Protein AF-A0A7K0Z452-F1 (afdb_monomer_lite)

Foldseek 3Di:
DPVVVVVVVVVVVVVVVCVVVVCCVVVPDDPPDPPDDDDDDDDDDDDPDPDAPDLPLVRHDDPVNVVVCCVPPDDDQWDFDPDDDPSRNDIDGTPD

Sequence (96 aa):
MSGLKTSRRILASTAAIALAVGVTVASGTSANAAEKPVTGGTLYFVTNAEQFDHIDPARVYTGRDIAFLNSYLYRNLVSYKPVAGSAGSSLVADLA

Structure (mmCIF, N/CA/C/O backbone):
data_AF-A0A7K0Z452-F1
#
_entry.id   AF-A0A7K0Z452-F1
#
loop_
_atom_site.group_PDB
_atom_site.id
_atom_site.type_symbol
_atom_site.label_atom_id
_atom_site.label_alt_id
_atom_site.label_comp_id
_atom_site.label_asym_id
_atom_site.label_entity_id
_atom_site.label_seq_id
_atom_site.pdbx_PDB_ins_code
_atom_site.Cartn_x
_atom_site.Cartn_y
_atom_site.Cartn_z
_atom_site.occupancy
_atom_site.B_iso_or_equiv
_atom_site.auth_seq_id
_atom_site.auth_comp_id
_atom_site.auth_asym_id
_atom_site.auth_atom_id
_atom_site.pdbx_PDB_model_num
ATOM 1 N N . MET A 1 1 ? -58.669 3.246 3.850 1.00 54.41 1 MET A N 1
ATOM 2 C CA . MET A 1 1 ? -57.323 2.643 3.645 1.00 54.41 1 MET A CA 1
ATOM 3 C C . MET A 1 1 ? -56.417 3.409 2.655 1.00 54.41 1 MET A C 1
ATOM 5 O O . MET A 1 1 ? -55.284 2.981 2.462 1.00 54.41 1 MET A O 1
ATOM 9 N N . SER A 1 2 ? -56.836 4.535 2.047 1.00 59.97 2 SER A N 1
ATOM 10 C CA . SER A 1 2 ? -55.997 5.296 1.092 1.00 59.97 2 SER A CA 1
ATOM 11 C C . SER A 1 2 ? -55.023 6.285 1.758 1.00 59.97 2 SER A C 1
ATOM 13 O O . SER A 1 2 ? -53.880 6.379 1.323 1.00 59.97 2 SER A O 1
ATOM 15 N N . GLY A 1 3 ? -55.415 6.945 2.857 1.00 57.75 3 GLY A N 1
ATOM 16 C CA . GLY A 1 3 ? -54.595 7.977 3.520 1.00 57.75 3 GLY A CA 1
ATOM 17 C C . GLY A 1 3 ? -53.242 7.487 4.055 1.00 57.75 3 GLY A C 1
ATOM 18 O O . GLY A 1 3 ? -52.232 8.167 3.904 1.00 57.75 3 GLY A O 1
ATOM 19 N N . LEU A 1 4 ? -53.179 6.256 4.576 1.00 58.47 4 LEU A N 1
ATOM 20 C CA . LEU A 1 4 ? -51.940 5.670 5.105 1.00 58.47 4 LEU A CA 1
ATOM 21 C C . LEU A 1 4 ? -50.890 5.404 4.006 1.00 58.47 4 LEU A C 1
ATOM 23 O O . LEU A 1 4 ? -49.689 5.461 4.270 1.00 58.47 4 LEU A O 1
ATOM 27 N N . LYS A 1 5 ? -51.324 5.139 2.763 1.00 58.53 5 LYS A N 1
ATOM 28 C CA . LYS A 1 5 ? -50.418 4.961 1.615 1.00 58.53 5 LYS A CA 1
ATOM 29 C C . LYS A 1 5 ? -49.836 6.301 1.154 1.00 58.53 5 LYS A C 1
ATOM 31 O O . LYS A 1 5 ? -48.666 6.349 0.784 1.00 58.53 5 LYS A O 1
ATOM 36 N N . THR A 1 6 ? -50.614 7.381 1.226 1.00 69.81 6 THR A N 1
ATOM 37 C CA . THR A 1 6 ? -50.167 8.737 0.874 1.00 69.81 6 THR A CA 1
ATOM 38 C C . THR A 1 6 ? -49.158 9.282 1.889 1.00 69.81 6 THR A C 1
ATOM 40 O O . THR A 1 6 ? -48.106 9.768 1.482 1.00 69.81 6 THR A O 1
ATOM 43 N N . SER A 1 7 ? -49.384 9.103 3.198 1.00 69.50 7 SER A N 1
ATOM 44 C CA . SER A 1 7 ? -48.430 9.540 4.236 1.00 69.50 7 SER A CA 1
ATOM 45 C C . SER A 1 7 ? -47.085 8.805 4.177 1.00 69.50 7 SER A C 1
ATOM 47 O O . SER A 1 7 ? -46.041 9.429 4.344 1.00 69.50 7 SER A O 1
ATOM 49 N N . ARG A 1 8 ? -47.080 7.496 3.879 1.00 74.69 8 ARG A N 1
ATOM 50 C CA . ARG A 1 8 ? -45.834 6.723 3.698 1.00 74.69 8 ARG A CA 1
ATOM 51 C C . ARG A 1 8 ? -45.036 7.176 2.474 1.00 74.69 8 ARG A C 1
ATOM 53 O O . ARG A 1 8 ? -43.812 7.206 2.528 1.00 74.69 8 ARG A O 1
ATOM 60 N N . ARG A 1 9 ? -45.722 7.551 1.386 1.00 74.81 9 ARG A N 1
ATOM 61 C CA . ARG A 1 9 ? -45.086 8.095 0.174 1.00 74.81 9 ARG A CA 1
ATOM 62 C C . ARG A 1 9 ? -44.468 9.466 0.423 1.00 74.81 9 ARG A C 1
ATOM 64 O O . ARG A 1 9 ? -43.341 9.688 -0.003 1.00 74.81 9 ARG A O 1
ATOM 71 N N . ILE A 1 10 ? -45.168 10.335 1.155 1.00 79.81 10 ILE A N 1
ATOM 72 C CA . ILE A 1 10 ? -44.641 11.646 1.548 1.00 79.81 10 ILE A CA 1
ATOM 73 C C . ILE A 1 10 ? -43.380 11.455 2.391 1.00 79.81 10 ILE A C 1
ATOM 75 O O . ILE A 1 10 ? -42.328 11.929 1.982 1.00 79.81 10 ILE A O 1
ATOM 79 N N . LEU A 1 11 ? -43.437 10.664 3.468 1.00 77.94 11 LEU A N 1
ATOM 80 C CA . LEU A 1 11 ? -42.283 10.431 4.345 1.00 77.94 11 LEU A CA 1
ATOM 81 C C . LEU A 1 11 ? -41.065 9.853 3.600 1.00 77.94 11 LEU A C 1
ATOM 83 O O . LEU A 1 11 ? -39.942 10.298 3.824 1.00 77.94 11 LEU A O 1
ATOM 87 N N . ALA A 1 12 ? -41.282 8.903 2.684 1.00 75.00 12 ALA A N 1
ATOM 88 C CA . ALA A 1 12 ? -40.213 8.338 1.862 1.00 75.00 12 ALA A CA 1
ATOM 89 C C . ALA A 1 12 ? -39.594 9.377 0.910 1.00 75.00 12 ALA A C 1
ATOM 91 O O . ALA A 1 12 ? -38.374 9.421 0.767 1.00 75.00 12 ALA A O 1
ATOM 92 N N . SER A 1 13 ? -40.411 10.241 0.294 1.00 74.00 13 SER A N 1
ATOM 93 C CA . SER A 1 13 ? -39.908 11.308 -0.579 1.00 74.00 13 SER A CA 1
ATOM 94 C C . SER A 1 13 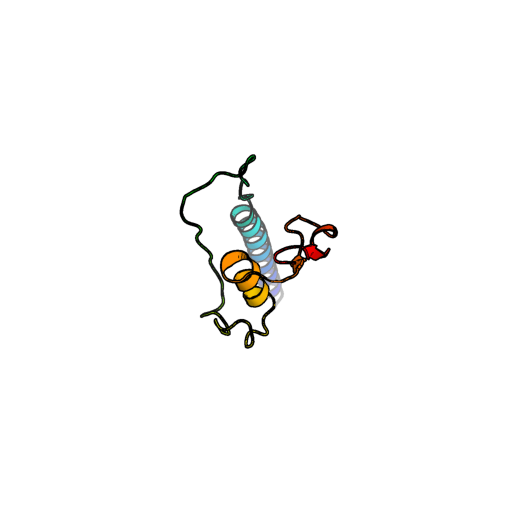? -39.117 12.371 0.184 1.00 74.00 13 SER A C 1
ATOM 96 O O . SER A 1 13 ? -38.043 12.758 -0.270 1.00 74.00 13 SER A O 1
ATOM 98 N N . THR A 1 14 ? -39.570 12.795 1.369 1.00 77.88 14 THR A N 1
ATOM 99 C CA . THR A 1 14 ? -38.825 13.772 2.175 1.00 77.88 14 THR A CA 1
ATOM 100 C C . THR A 1 14 ? -37.516 13.190 2.692 1.00 77.88 14 THR A C 1
ATOM 102 O O . THR A 1 14 ? -36.505 13.882 2.664 1.00 77.88 14 THR A O 1
ATOM 105 N N . ALA A 1 15 ? -37.503 11.919 3.107 1.00 75.62 15 ALA A N 1
ATOM 106 C CA . ALA A 1 15 ? -36.279 11.241 3.527 1.00 75.62 15 ALA A CA 1
ATOM 107 C C . ALA A 1 15 ? -35.271 11.100 2.373 1.00 75.62 15 ALA A C 1
ATOM 109 O O . ALA A 1 15 ? -34.085 11.356 2.565 1.00 75.62 15 ALA A O 1
ATOM 110 N N . ALA A 1 16 ? -35.735 10.760 1.166 1.00 74.44 16 ALA A N 1
ATOM 111 C CA . ALA A 1 16 ? -34.878 10.668 -0.015 1.00 74.44 16 ALA A CA 1
ATOM 112 C C . ALA A 1 16 ? -34.282 12.030 -0.409 1.00 74.44 16 ALA A C 1
ATOM 114 O O . ALA A 1 16 ? -33.095 12.113 -0.718 1.00 74.44 16 ALA A O 1
ATOM 115 N N . ILE A 1 17 ? -35.076 13.104 -0.346 1.00 77.50 17 ILE A N 1
ATOM 116 C CA . ILE A 1 17 ? -34.603 14.469 -0.622 1.00 77.50 17 ILE A CA 1
ATOM 117 C C . ILE A 1 17 ? -33.618 14.927 0.461 1.00 77.50 17 ILE A C 1
ATOM 119 O O . ILE A 1 17 ? -32.558 15.450 0.133 1.00 77.50 17 ILE A O 1
ATOM 123 N N . ALA A 1 18 ? -33.924 14.694 1.740 1.00 76.56 18 ALA A N 1
ATOM 124 C CA . ALA A 1 18 ? -33.036 15.051 2.845 1.00 76.56 18 ALA A CA 1
ATOM 125 C C . ALA A 1 18 ? -31.697 14.303 2.771 1.00 76.56 18 ALA A C 1
ATOM 127 O O . ALA A 1 18 ? -30.654 14.901 3.020 1.00 76.56 18 ALA A O 1
ATOM 128 N N . LEU A 1 19 ? -31.707 13.027 2.374 1.00 76.06 19 LEU A N 1
ATOM 129 C CA . LEU A 1 19 ? -30.486 12.258 2.149 1.00 76.06 19 LEU A CA 1
ATOM 130 C C . LEU A 1 19 ? -29.703 12.788 0.943 1.00 76.06 19 LEU A C 1
ATOM 132 O O . LEU A 1 19 ? -28.496 12.970 1.044 1.00 76.06 19 LEU A O 1
ATOM 136 N N . ALA A 1 20 ? -30.373 13.079 -0.175 1.00 69.44 20 ALA A N 1
ATOM 137 C CA . ALA A 1 20 ? -29.718 13.618 -1.366 1.00 69.44 20 ALA A CA 1
ATOM 138 C C . ALA A 1 20 ? -29.061 14.982 -1.095 1.00 69.44 20 ALA A C 1
ATOM 140 O O . ALA A 1 20 ? -27.927 15.205 -1.508 1.00 69.44 20 ALA A O 1
ATOM 141 N N . VAL A 1 21 ? -29.736 15.865 -0.351 1.00 70.38 21 VAL A N 1
ATOM 142 C CA . VAL A 1 21 ? -29.174 17.154 0.076 1.00 70.38 21 VAL A CA 1
ATOM 143 C C . VAL A 1 21 ? -28.062 16.947 1.104 1.00 70.38 21 VAL A C 1
ATOM 145 O O . VAL A 1 21 ? -26.992 17.522 0.964 1.00 70.38 21 VAL A O 1
ATOM 148 N N . GLY A 1 22 ? -28.255 16.092 2.111 1.00 63.50 22 GLY A N 1
ATOM 149 C CA . GLY A 1 22 ? -27.228 15.816 3.121 1.00 63.50 22 GLY A CA 1
ATOM 150 C C . GLY A 1 22 ? -25.935 15.249 2.525 1.00 63.50 22 GLY A C 1
ATOM 151 O O . GLY A 1 22 ? -24.842 15.646 2.927 1.00 63.50 22 GLY A O 1
ATOM 152 N N . VAL A 1 23 ? -26.049 14.379 1.517 1.00 61.31 23 VAL A N 1
ATOM 153 C CA . VAL A 1 23 ? -24.896 13.822 0.799 1.00 61.31 23 VAL A CA 1
ATOM 154 C C . VAL A 1 23 ? -24.151 14.907 0.024 1.00 61.31 23 VAL A C 1
ATOM 156 O O . VAL A 1 23 ? -22.924 14.914 0.073 1.00 61.31 23 VAL A O 1
ATOM 159 N N . THR A 1 24 ? -24.825 15.853 -0.639 1.00 59.66 24 THR A N 1
ATOM 160 C CA . THR A 1 24 ? -24.129 16.922 -1.384 1.00 59.66 24 THR A CA 1
ATOM 161 C C . THR A 1 24 ? -23.408 17.914 -0.471 1.00 59.66 24 THR A C 1
ATOM 163 O O . THR A 1 24 ? -22.344 18.399 -0.850 1.00 59.66 24 THR A O 1
ATOM 166 N N . VAL A 1 25 ? -23.907 18.172 0.747 1.00 58.06 25 VAL A N 1
ATOM 167 C CA . VAL A 1 25 ? -23.198 19.047 1.708 1.00 58.06 25 VAL A CA 1
ATOM 168 C C . VAL A 1 25 ? -21.998 18.337 2.349 1.00 58.06 25 VAL A C 1
ATOM 170 O O . VAL A 1 25 ? -20.964 18.962 2.567 1.00 58.06 25 VAL A O 1
ATOM 173 N N . ALA A 1 26 ? -22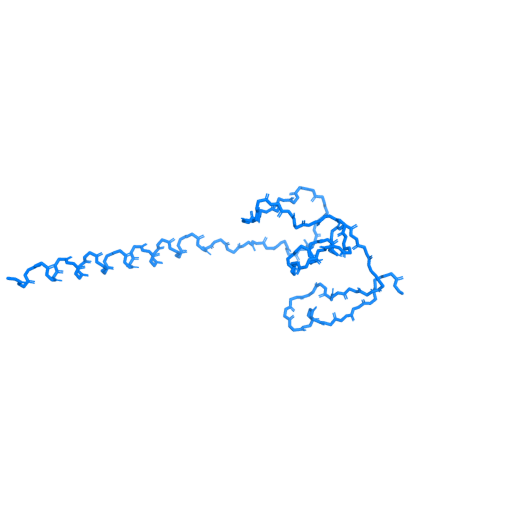.096 17.030 2.612 1.00 55.56 26 ALA A N 1
ATOM 174 C CA . ALA A 1 26 ? -21.007 16.254 3.217 1.00 55.56 26 ALA A CA 1
ATOM 175 C C . ALA A 1 26 ? -19.906 15.833 2.221 1.00 55.56 26 ALA A C 1
ATOM 177 O O . ALA A 1 26 ? -18.783 15.558 2.633 1.00 55.56 26 ALA A O 1
ATOM 178 N N . SER A 1 27 ? -20.204 15.785 0.919 1.00 52.28 27 SER A N 1
ATOM 179 C CA . SER A 1 27 ? -19.251 15.385 -0.136 1.00 52.28 27 SER A CA 1
ATOM 180 C C . SER A 1 27 ? -18.549 16.557 -0.837 1.00 52.28 27 SER A C 1
ATOM 182 O O . SER A 1 27 ? -17.725 16.337 -1.722 1.00 52.28 27 SER A O 1
ATOM 184 N N . GLY A 1 28 ? -18.853 17.800 -0.447 1.00 47.44 28 GLY A N 1
ATOM 185 C CA . GLY A 1 28 ? -18.453 19.008 -1.175 1.00 47.44 28 GLY A CA 1
ATOM 186 C C . GLY A 1 28 ? -17.037 19.533 -0.924 1.00 47.44 28 GLY A C 1
ATOM 187 O O . GLY A 1 28 ? -16.622 20.471 -1.599 1.00 47.44 28 GLY A O 1
ATOM 188 N N . THR A 1 29 ? -16.264 18.972 0.007 1.00 51.56 29 THR A N 1
ATOM 189 C CA . THR A 1 29 ? -14.865 19.387 0.164 1.00 51.56 29 THR A CA 1
ATOM 190 C C . THR A 1 29 ? -13.990 18.536 -0.741 1.00 51.56 29 THR A C 1
ATOM 192 O O . THR A 1 29 ? -13.505 17.476 -0.340 1.00 51.56 29 THR A O 1
ATOM 195 N N . SER A 1 30 ? -13.763 18.999 -1.969 1.00 55.00 30 SER A N 1
ATOM 196 C CA . SER A 1 30 ? -12.593 18.562 -2.725 1.00 55.00 30 SER A CA 1
ATOM 197 C C . SER A 1 30 ? -11.371 18.800 -1.843 1.00 55.00 30 SER A C 1
ATOM 199 O O . SER A 1 30 ? -11.093 19.942 -1.469 1.00 55.00 30 SER A O 1
ATOM 201 N N . ALA A 1 31 ? -10.667 17.733 -1.464 1.00 56.00 31 ALA A N 1
ATOM 202 C CA . ALA A 1 31 ? -9.360 17.874 -0.849 1.00 56.00 31 ALA A CA 1
ATOM 203 C C . ALA A 1 31 ? -8.504 18.686 -1.827 1.00 56.00 31 ALA A C 1
ATOM 205 O O . ALA A 1 31 ? -8.207 18.219 -2.926 1.00 56.00 31 ALA A O 1
ATOM 206 N N . ASN A 1 32 ? -8.181 19.929 -1.466 1.00 56.94 32 ASN A N 1
ATOM 207 C CA . ASN A 1 32 ? -7.270 20.746 -2.250 1.00 56.94 32 ASN A CA 1
ATOM 208 C C . ASN A 1 32 ? -5.900 20.078 -2.147 1.00 56.94 32 ASN A C 1
ATOM 210 O O . ASN A 1 32 ? -5.188 20.253 -1.158 1.00 56.94 32 ASN A O 1
ATOM 214 N N . ALA A 1 33 ? -5.561 19.247 -3.132 1.00 65.19 33 ALA A N 1
ATOM 215 C CA . ALA A 1 33 ? -4.206 18.755 -3.272 1.00 65.19 33 ALA A CA 1
ATOM 216 C C . ALA A 1 33 ? -3.293 19.975 -3.431 1.00 65.19 33 ALA A C 1
ATOM 218 O O . ALA A 1 33 ? -3.612 20.898 -4.182 1.00 65.19 33 ALA A O 1
ATOM 219 N N . ALA A 1 34 ? -2.184 20.004 -2.694 1.00 65.75 34 ALA A N 1
ATOM 220 C CA . ALA A 1 34 ? -1.214 21.077 -2.834 1.00 65.75 34 ALA A CA 1
ATOM 221 C C . ALA A 1 34 ? -0.750 21.150 -4.298 1.00 65.75 34 ALA A C 1
ATOM 223 O O . ALA A 1 34 ? -0.370 20.138 -4.884 1.00 65.75 34 ALA A O 1
ATOM 224 N N . GLU A 1 35 ? -0.769 22.350 -4.880 1.00 74.75 35 GLU A N 1
ATOM 225 C CA . GLU A 1 35 ? -0.387 22.585 -6.280 1.00 74.75 35 GLU A CA 1
ATOM 226 C C . GLU A 1 35 ? 1.087 22.220 -6.544 1.00 74.75 35 GLU A C 1
ATOM 228 O O . GLU A 1 35 ? 1.482 21.911 -7.668 1.00 74.75 35 GLU A O 1
ATOM 233 N N . LYS A 1 36 ? 1.905 22.204 -5.482 1.00 82.81 36 LYS A N 1
ATOM 234 C CA . LYS A 1 36 ? 3.279 21.700 -5.480 1.00 82.81 36 LYS A CA 1
A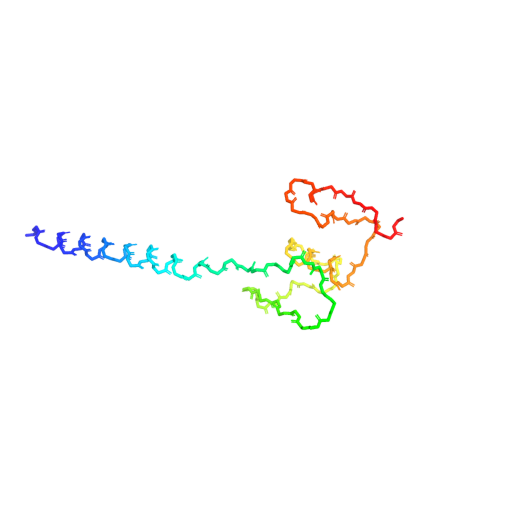TOM 235 C C . LYS A 1 36 ? 3.514 20.780 -4.279 1.00 82.81 36 LYS A C 1
ATOM 237 O O . LYS A 1 36 ? 3.006 21.080 -3.196 1.00 82.81 36 LYS A O 1
ATOM 242 N N . PRO A 1 37 ? 4.314 19.707 -4.429 1.00 81.19 37 PRO A N 1
ATOM 243 C CA . PRO A 1 37 ? 4.720 18.877 -3.303 1.00 81.19 37 PRO A CA 1
ATOM 244 C C . PRO A 1 37 ? 5.425 19.718 -2.234 1.00 81.19 37 PRO A C 1
ATOM 246 O O . PRO A 1 37 ? 6.374 20.443 -2.534 1.00 81.19 37 PRO A O 1
ATOM 249 N N . VAL A 1 38 ? 4.966 19.603 -0.990 1.00 85.88 38 VAL A N 1
ATOM 250 C CA . VAL A 1 38 ? 5.608 20.198 0.187 1.00 85.88 38 VAL A CA 1
ATOM 251 C C . VAL A 1 38 ? 6.111 19.082 1.094 1.00 85.88 38 VAL A C 1
ATOM 253 O O . VAL A 1 38 ? 5.458 18.053 1.249 1.00 85.88 38 VAL A O 1
ATOM 256 N N . THR A 1 39 ? 7.294 19.266 1.673 1.00 90.25 39 THR A N 1
ATOM 257 C CA . THR A 1 39 ? 7.898 18.303 2.600 1.00 90.25 39 THR A CA 1
ATOM 258 C C . THR A 1 39 ? 7.561 18.654 4.046 1.00 90.25 39 THR A C 1
ATOM 260 O O . THR A 1 39 ? 7.606 19.827 4.416 1.00 90.25 39 THR A O 1
ATOM 263 N N . GLY A 1 40 ? 7.330 17.639 4.880 1.00 90.38 40 GLY A N 1
ATOM 264 C CA . GLY A 1 40 ? 7.057 17.792 6.313 1.00 90.38 40 GLY A CA 1
ATOM 265 C C . GLY A 1 40 ? 5.569 17.709 6.673 1.00 90.38 40 GLY A C 1
ATOM 266 O O . GLY A 1 40 ? 4.708 17.592 5.805 1.00 90.38 40 GLY A O 1
ATOM 267 N N . GLY A 1 41 ? 5.278 17.753 7.977 1.00 90.44 41 GLY A N 1
ATOM 268 C CA . GLY A 1 41 ? 3.931 17.573 8.532 1.00 90.44 41 GLY A CA 1
ATOM 269 C C . GLY A 1 41 ? 3.604 16.124 8.912 1.00 90.44 41 GLY A C 1
ATOM 270 O O . GLY A 1 41 ? 4.432 15.225 8.775 1.00 90.44 41 GLY A O 1
ATOM 271 N N . THR A 1 42 ? 2.381 15.915 9.405 1.00 92.38 42 THR A N 1
ATOM 272 C CA . THR A 1 42 ? 1.871 14.601 9.824 1.00 92.38 42 THR A CA 1
ATOM 273 C C . THR A 1 42 ? 0.761 14.155 8.882 1.00 92.38 42 THR A C 1
ATOM 275 O O . THR A 1 42 ? -0.252 14.842 8.747 1.00 92.38 42 THR A O 1
ATOM 278 N N . LEU A 1 43 ? 0.935 12.992 8.250 1.00 88.94 43 LEU A N 1
ATOM 279 C CA . LEU A 1 43 ? -0.114 12.351 7.460 1.00 88.94 43 LEU A CA 1
ATOM 280 C C . LEU A 1 43 ? -1.007 11.506 8.374 1.00 88.94 43 LEU A C 1
ATOM 282 O O . LEU A 1 43 ? -0.535 10.567 9.013 1.00 88.94 43 LEU A O 1
ATOM 286 N N . TYR A 1 44 ? -2.301 11.823 8.409 1.00 91.69 44 TYR A N 1
ATOM 287 C CA . TYR A 1 44 ? -3.306 11.040 9.127 1.00 91.69 44 TYR A CA 1
ATOM 288 C C . TYR A 1 44 ? -4.033 10.116 8.150 1.00 91.69 44 TYR A C 1
ATOM 290 O O . TYR A 1 44 ? -4.836 10.569 7.335 1.00 91.69 44 TYR A O 1
ATOM 298 N N . PHE A 1 45 ? -3.757 8.816 8.241 1.00 86.25 45 PHE A N 1
ATOM 299 C CA . PHE A 1 45 ? -4.466 7.791 7.478 1.00 86.25 45 PHE A CA 1
ATOM 300 C C . PHE A 1 45 ? -5.591 7.201 8.319 1.00 86.25 45 PHE A C 1
ATOM 302 O O . PHE A 1 45 ? -5.352 6.671 9.402 1.00 86.25 45 PHE A O 1
ATOM 309 N N . VAL A 1 46 ? -6.816 7.277 7.804 1.00 90.75 46 VAL A N 1
ATOM 310 C CA . VAL A 1 46 ? -8.006 6.720 8.453 1.00 90.75 46 VAL A CA 1
ATOM 311 C C . VAL A 1 46 ? -8.546 5.591 7.588 1.00 90.75 46 VAL A C 1
ATOM 313 O O . VAL A 1 46 ? -8.728 5.746 6.382 1.00 90.75 46 VAL A O 1
ATOM 316 N N . THR A 1 47 ? -8.795 4.443 8.208 1.00 87.50 47 THR A N 1
ATOM 317 C CA . THR A 1 47 ? -9.340 3.252 7.556 1.00 87.50 47 THR A CA 1
ATOM 318 C C . THR A 1 47 ? -10.502 2.704 8.374 1.00 87.50 47 THR A C 1
ATOM 320 O O . THR A 1 47 ? -10.535 2.858 9.589 1.00 87.50 47 THR A O 1
ATOM 323 N N . ASN A 1 48 ? -11.457 2.059 7.702 1.00 91.06 48 ASN A N 1
ATOM 324 C CA . ASN A 1 48 ? -12.566 1.365 8.362 1.00 91.06 48 ASN A CA 1
ATOM 325 C C . ASN A 1 48 ? -12.186 -0.047 8.841 1.00 91.06 48 ASN A C 1
ATOM 327 O O . ASN A 1 48 ? -13.004 -0.702 9.478 1.00 91.06 48 ASN A O 1
ATOM 331 N N . ALA A 1 49 ? -10.993 -0.554 8.504 1.00 89.56 49 ALA A N 1
ATOM 332 C CA . ALA A 1 49 ? -10.524 -1.793 9.123 1.00 89.56 49 ALA A CA 1
ATOM 333 C C . ALA A 1 49 ? -10.060 -1.531 10.552 1.00 89.56 49 ALA A C 1
ATOM 335 O O . ALA A 1 49 ? -9.453 -0.499 10.823 1.00 89.56 49 ALA A 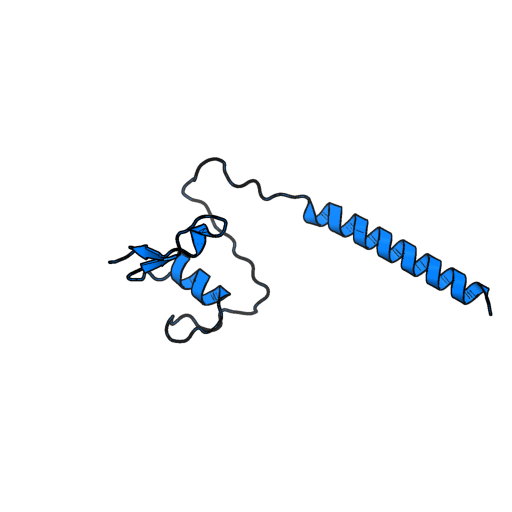O 1
ATOM 336 N N . GLU A 1 50 ? -10.287 -2.506 11.426 1.00 90.06 50 GLU A N 1
ATOM 337 C CA . GLU A 1 50 ? -9.808 -2.461 12.809 1.00 90.06 50 GLU A CA 1
ATOM 338 C C . GLU A 1 50 ? -8.276 -2.403 12.878 1.00 90.06 50 GLU A C 1
ATOM 340 O O . GLU A 1 50 ? -7.717 -1.681 13.698 1.00 90.06 50 GLU A O 1
ATOM 345 N N . GLN A 1 51 ? -7.599 -3.131 11.985 1.00 90.44 51 GLN A N 1
ATOM 346 C CA . GLN A 1 51 ? -6.143 -3.167 11.869 1.00 90.44 51 GLN A CA 1
ATOM 347 C C . GLN A 1 51 ? -5.696 -3.593 10.460 1.00 90.44 51 GLN A C 1
ATOM 349 O O . GLN A 1 51 ? -6.517 -3.976 9.618 1.00 90.44 51 GLN A O 1
ATOM 354 N N . PHE A 1 52 ? -4.388 -3.522 10.204 1.00 90.75 52 PHE A N 1
ATOM 355 C CA . PHE A 1 52 ? -3.770 -4.185 9.053 1.00 90.75 52 PHE A CA 1
ATOM 356 C C . PHE A 1 52 ? -3.916 -5.707 9.171 1.00 90.75 52 PHE A C 1
ATOM 358 O O . PHE A 1 52 ? -3.872 -6.245 10.277 1.00 90.75 52 PHE A O 1
ATOM 365 N N . ASP A 1 53 ? -4.044 -6.390 8.034 1.00 90.50 53 ASP A N 1
ATOM 366 C CA . ASP A 1 53 ? -4.073 -7.859 7.970 1.00 90.50 53 ASP A CA 1
ATOM 367 C C . ASP A 1 53 ? -2.790 -8.462 8.571 1.00 90.50 53 ASP A C 1
ATOM 369 O O . ASP A 1 53 ? -2.818 -9.281 9.490 1.00 90.50 53 ASP A O 1
ATOM 373 N N . HIS A 1 54 ? -1.640 -7.969 8.107 1.00 93.75 54 HIS A N 1
ATOM 374 C CA . HIS A 1 54 ? -0.327 -8.300 8.643 1.00 93.75 54 HIS A CA 1
ATOM 375 C C . HIS A 1 54 ? 0.686 -7.182 8.314 1.00 93.75 54 HIS A C 1
ATOM 377 O O . HIS A 1 54 ? 0.467 -6.396 7.396 1.00 93.75 54 HIS A O 1
ATOM 383 N N . ILE A 1 55 ? 1.800 -7.096 9.053 1.00 92.94 55 ILE A N 1
ATOM 384 C CA . ILE A 1 55 ? 2.897 -6.142 8.770 1.00 92.94 55 ILE A CA 1
ATOM 385 C C . ILE A 1 55 ? 4.037 -6.774 7.962 1.00 92.94 55 ILE A C 1
ATOM 387 O O . ILE A 1 55 ? 4.627 -6.112 7.120 1.00 92.94 55 ILE A O 1
ATOM 391 N N . ASP A 1 56 ? 4.334 -8.058 8.173 1.00 94.12 56 ASP A N 1
ATOM 392 C CA . ASP A 1 56 ? 5.168 -8.841 7.248 1.00 94.12 56 ASP A CA 1
ATOM 393 C C . ASP A 1 56 ? 4.541 -8.848 5.838 1.00 94.12 56 ASP A C 1
ATOM 395 O O . ASP A 1 56 ? 3.456 -9.422 5.671 1.00 94.12 56 ASP A O 1
ATOM 399 N N . PRO A 1 57 ? 5.206 -8.250 4.832 1.00 91.62 57 PRO A N 1
ATOM 400 C CA . PRO A 1 57 ? 4.670 -8.117 3.482 1.00 91.62 57 PRO A CA 1
ATOM 401 C C . PRO A 1 57 ? 4.452 -9.468 2.788 1.00 91.62 57 PRO A C 1
ATOM 403 O O . PRO A 1 57 ? 3.623 -9.546 1.884 1.00 91.62 57 PRO A O 1
ATOM 406 N N . ALA A 1 58 ? 5.118 -10.545 3.222 1.00 94.56 58 ALA A N 1
ATOM 407 C CA . ALA A 1 58 ? 4.921 -11.884 2.659 1.00 94.56 58 ALA A CA 1
ATOM 408 C C . ALA A 1 58 ? 3.593 -12.541 3.086 1.00 94.56 58 ALA A C 1
ATOM 410 O O . ALA A 1 58 ? 3.258 -13.629 2.613 1.00 94.56 58 ALA A O 1
ATOM 411 N N . ARG A 1 59 ? 2.845 -11.911 4.001 1.00 96.06 59 ARG A N 1
ATOM 412 C CA . ARG A 1 59 ? 1.640 -12.480 4.626 1.00 96.06 59 ARG A CA 1
ATOM 413 C C . ARG A 1 59 ? 0.365 -11.684 4.363 1.00 96.06 59 ARG A C 1
ATOM 415 O O . ARG A 1 59 ? -0.691 -12.104 4.820 1.00 96.06 59 ARG A O 1
ATOM 422 N N . VAL A 1 60 ? 0.454 -10.565 3.651 1.00 94.38 60 VAL A N 1
ATOM 423 C CA . VAL A 1 60 ? -0.686 -9.683 3.378 1.00 94.38 60 VAL A CA 1
ATOM 424 C C . VAL A 1 60 ? -1.365 -10.083 2.074 1.00 94.38 60 VAL A C 1
ATOM 426 O O . VAL A 1 60 ? -0.709 -10.160 1.036 1.00 94.38 60 VAL A O 1
ATOM 429 N N . TYR A 1 61 ? -2.689 -10.258 2.103 1.00 93.38 61 TYR A N 1
ATOM 430 C CA . TYR A 1 61 ? -3.479 -10.577 0.900 1.00 93.38 61 TYR A CA 1
ATOM 431 C C . TYR A 1 61 ? -4.506 -9.507 0.515 1.00 93.38 61 TYR A C 1
ATOM 433 O O . TYR A 1 61 ? -5.187 -9.633 -0.505 1.00 93.38 61 TYR A O 1
ATOM 441 N N . THR A 1 62 ? -4.623 -8.428 1.291 1.00 93.12 62 THR A N 1
ATOM 442 C CA . THR A 1 62 ? -5.538 -7.331 0.964 1.00 93.12 62 THR A CA 1
ATOM 443 C C . THR A 1 62 ? -4.840 -6.283 0.094 1.00 93.12 62 THR A C 1
ATOM 445 O O . THR A 1 62 ? -3.775 -5.769 0.429 1.00 93.12 62 THR A O 1
ATOM 448 N N . GLY A 1 63 ? -5.452 -5.919 -1.039 1.00 91.12 63 GLY A N 1
ATOM 449 C CA . GLY A 1 63 ? -4.854 -4.958 -1.977 1.00 91.12 63 GLY A CA 1
ATOM 450 C C . GLY A 1 63 ? -4.579 -3.583 -1.356 1.00 91.12 63 GLY A C 1
ATOM 451 O O . GLY A 1 63 ? -3.583 -2.946 -1.687 1.00 91.12 63 GLY A O 1
ATOM 452 N N . ARG A 1 64 ? -5.422 -3.150 -0.410 1.00 91.62 64 ARG A N 1
ATOM 453 C CA . ARG A 1 64 ? -5.229 -1.907 0.352 1.00 91.62 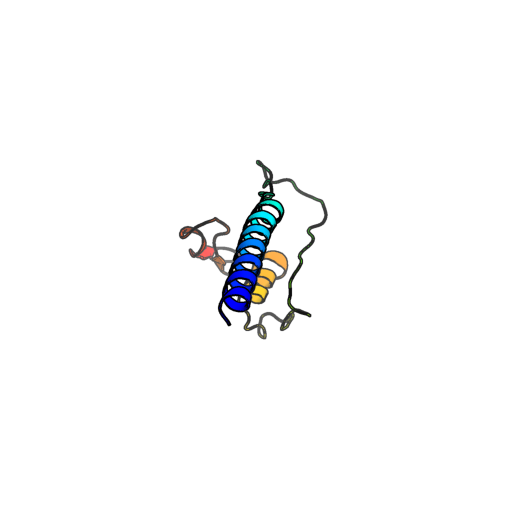64 ARG A CA 1
ATOM 454 C C . ARG A 1 64 ? -3.927 -1.934 1.153 1.00 91.62 64 ARG A C 1
ATOM 456 O O . ARG A 1 64 ? -3.155 -0.983 1.076 1.00 91.62 64 ARG A O 1
ATOM 463 N N . ASP A 1 65 ? -3.697 -3.001 1.915 1.00 93.81 65 ASP A N 1
ATOM 464 C CA . ASP A 1 65 ? -2.537 -3.091 2.801 1.00 93.81 65 ASP A CA 1
ATOM 465 C C . ASP A 1 65 ? -1.265 -3.331 1.977 1.00 93.81 65 ASP A C 1
ATOM 467 O O . ASP A 1 65 ? -0.258 -2.680 2.233 1.00 93.81 65 ASP A O 1
ATOM 471 N N . ILE A 1 66 ? -1.333 -4.140 0.908 1.00 93.50 66 ILE A N 1
ATOM 472 C CA . ILE A 1 66 ? -0.237 -4.292 -0.069 1.00 93.50 66 ILE A CA 1
ATOM 473 C C . ILE A 1 66 ? 0.154 -2.929 -0.656 1.00 93.50 66 ILE A C 1
ATOM 475 O O . ILE A 1 66 ? 1.340 -2.606 -0.733 1.00 93.50 66 ILE A O 1
ATOM 479 N N . ALA A 1 67 ? -0.820 -2.110 -1.062 1.00 91.44 67 ALA A N 1
ATOM 480 C CA . ALA A 1 67 ? -0.544 -0.783 -1.605 1.00 91.44 67 ALA A CA 1
ATOM 481 C C . ALA A 1 67 ? 0.089 0.146 -0.557 1.00 91.44 67 ALA A C 1
ATOM 483 O O . ALA A 1 67 ? 1.056 0.840 -0.868 1.00 91.44 67 ALA A O 1
ATOM 484 N N . PHE A 1 68 ? -0.409 0.139 0.684 1.00 92.12 68 PHE A N 1
ATOM 485 C CA . PHE A 1 68 ? 0.141 0.952 1.771 1.00 92.12 68 PHE A CA 1
ATOM 486 C C . PHE A 1 68 ? 1.579 0.544 2.118 1.00 92.12 68 PHE A C 1
ATOM 488 O O . PHE A 1 68 ? 2.479 1.384 2.120 1.00 92.12 68 PHE A O 1
ATOM 495 N N . LEU A 1 69 ? 1.814 -0.747 2.361 1.00 94.12 69 LEU A N 1
ATOM 496 C CA . LEU A 1 69 ? 3.123 -1.277 2.742 1.00 94.12 69 LEU A CA 1
ATOM 497 C C . LEU A 1 69 ? 4.178 -0.970 1.672 1.00 94.12 69 LEU A C 1
ATOM 499 O O . LEU A 1 69 ? 5.247 -0.471 2.013 1.00 94.12 69 LEU A O 1
ATOM 503 N N . ASN A 1 70 ? 3.863 -1.178 0.391 1.00 93.06 70 ASN A N 1
ATOM 504 C CA . ASN A 1 70 ? 4.791 -0.906 -0.714 1.00 93.06 70 ASN A CA 1
ATOM 505 C C . ASN A 1 70 ? 4.999 0.589 -1.008 1.00 93.06 70 ASN A C 1
ATOM 507 O O . ASN A 1 70 ? 5.955 0.949 -1.686 1.00 93.06 70 ASN A O 1
ATOM 511 N N . SER A 1 71 ? 4.103 1.461 -0.539 1.00 91.00 71 SER A N 1
ATOM 512 C CA . SER A 1 71 ? 4.215 2.910 -0.761 1.00 91.00 71 SER A CA 1
ATOM 513 C C . SER A 1 71 ? 4.935 3.629 0.380 1.00 91.00 71 SER A C 1
ATOM 515 O O . SER A 1 71 ? 5.535 4.677 0.149 1.00 91.00 71 SER A O 1
ATOM 517 N N . TYR A 1 72 ? 4.869 3.092 1.605 1.00 92.62 72 TYR A N 1
ATOM 518 C CA . TYR A 1 72 ? 5.329 3.798 2.807 1.00 92.62 72 TYR A CA 1
ATOM 519 C C . TYR A 1 72 ? 6.353 3.043 3.662 1.00 92.62 72 TYR A C 1
ATOM 521 O O . TYR A 1 72 ? 7.078 3.694 4.411 1.00 92.62 72 TYR A O 1
ATOM 529 N N . LEU A 1 73 ? 6.421 1.708 3.593 1.00 94.75 73 LEU A N 1
ATOM 530 C CA . LEU A 1 73 ? 7.252 0.906 4.507 1.00 94.75 73 LEU A CA 1
ATOM 531 C C . LEU A 1 73 ? 8.327 0.078 3.793 1.00 94.75 73 LEU A C 1
ATOM 533 O O . LEU A 1 73 ? 9.456 0.010 4.276 1.00 94.75 73 LEU A O 1
ATOM 537 N N . TYR A 1 74 ? 8.002 -0.535 2.654 1.00 95.75 74 TYR A N 1
ATOM 538 C CA . TYR A 1 74 ? 8.881 -1.459 1.938 1.00 95.75 74 TYR A CA 1
ATOM 539 C C . TYR A 1 74 ? 9.092 -1.026 0.488 1.00 95.75 74 TYR A C 1
ATOM 541 O O . TYR A 1 74 ? 8.165 -0.571 -0.174 1.00 95.75 74 TYR A O 1
ATOM 549 N N . ARG A 1 75 ? 10.318 -1.213 -0.009 1.00 96.88 75 ARG A N 1
ATOM 550 C CA . ARG A 1 75 ? 10.693 -1.015 -1.416 1.00 96.88 75 ARG A CA 1
ATOM 551 C C . ARG A 1 75 ? 10.813 -2.353 -2.134 1.00 96.88 75 ARG A C 1
ATOM 553 O O . ARG A 1 75 ? 11.125 -3.363 -1.503 1.00 96.88 75 ARG A O 1
ATOM 560 N N . ASN A 1 76 ? 10.614 -2.348 -3.448 1.00 95.19 76 ASN A N 1
ATOM 561 C CA . ASN A 1 76 ? 10.674 -3.544 -4.293 1.00 95.19 76 ASN A CA 1
ATOM 562 C C . ASN A 1 76 ? 11.577 -3.302 -5.508 1.00 95.19 76 ASN A C 1
ATOM 564 O O . ASN A 1 76 ? 12.000 -2.182 -5.766 1.00 95.19 76 ASN A O 1
ATOM 568 N N . LEU A 1 77 ? 11.878 -4.344 -6.288 1.00 97.50 77 LEU A N 1
ATOM 569 C CA . LEU A 1 77 ? 12.622 -4.184 -7.548 1.00 97.50 77 LEU A CA 1
ATOM 570 C C . LEU A 1 77 ? 11.887 -3.252 -8.520 1.00 97.50 77 LEU A C 1
ATOM 572 O O . LEU A 1 77 ? 12.492 -2.383 -9.144 1.00 97.50 77 LEU A O 1
ATOM 576 N N . VAL A 1 78 ? 10.567 -3.407 -8.590 1.00 96.88 78 VAL A N 1
ATOM 577 C CA . VAL A 1 78 ? 9.667 -2.588 -9.398 1.00 96.88 78 VAL A CA 1
ATOM 578 C C . VAL A 1 78 ? 8.483 -2.130 -8.560 1.00 96.88 78 VAL A C 1
ATOM 580 O O . VAL A 1 78 ? 8.062 -2.827 -7.634 1.00 96.88 78 VAL A O 1
ATOM 583 N N . SER A 1 79 ? 7.920 -0.980 -8.907 1.00 95.62 79 SER A N 1
ATOM 584 C CA . SER A 1 79 ? 6.728 -0.422 -8.270 1.00 95.62 79 SER A CA 1
ATOM 585 C C . SER A 1 79 ? 5.737 0.083 -9.318 1.00 95.62 79 SER A C 1
ATOM 587 O O . SER A 1 79 ? 6.088 0.311 -10.477 1.00 95.62 79 SER A O 1
ATOM 589 N N . TYR A 1 80 ? 4.473 0.239 -8.927 1.00 95.19 80 TYR A N 1
ATOM 590 C CA . TYR A 1 80 ? 3.489 0.913 -9.769 1.00 95.19 80 TYR A CA 1
ATOM 591 C C . TYR A 1 80 ? 3.805 2.402 -9.868 1.00 95.19 80 TYR A C 1
ATOM 593 O O . TYR A 1 80 ? 4.176 3.041 -8.882 1.00 95.19 80 TYR A O 1
ATOM 601 N N . LYS A 1 81 ? 3.626 2.974 -11.059 1.00 95.19 81 LYS A N 1
ATOM 602 C CA . LYS A 1 81 ? 3.887 4.393 -11.290 1.00 95.19 81 LYS A CA 1
ATOM 603 C C . LYS A 1 81 ? 2.905 5.252 -10.470 1.00 95.19 81 LYS A C 1
ATOM 605 O O . LYS A 1 81 ? 1.700 5.130 -10.684 1.00 95.19 81 LYS A O 1
ATOM 610 N N . PRO A 1 82 ? 3.365 6.166 -9.591 1.00 91.94 82 PRO A N 1
ATOM 611 C CA . PRO A 1 82 ? 2.488 6.954 -8.720 1.00 91.94 82 PRO A CA 1
ATOM 612 C C . PRO A 1 82 ? 1.848 8.129 -9.481 1.00 91.94 82 PRO A C 1
ATOM 614 O O . PRO A 1 82 ? 2.114 9.299 -9.212 1.00 91.94 82 PRO A O 1
ATOM 617 N N . VAL A 1 83 ? 1.024 7.817 -10.483 1.00 90.88 83 VAL A N 1
ATOM 618 C CA . VAL A 1 83 ? 0.268 8.776 -11.300 1.00 90.88 83 VAL A CA 1
ATOM 619 C C . VAL A 1 83 ? -1.195 8.358 -11.381 1.00 90.88 83 VAL A C 1
ATOM 621 O O . VAL A 1 83 ? -1.522 7.174 -11.339 1.00 90.88 83 VAL A O 1
ATOM 624 N N . ALA A 1 84 ? -2.087 9.336 -11.515 1.00 88.75 84 ALA A N 1
ATOM 625 C CA . ALA A 1 84 ? -3.510 9.067 -11.668 1.00 88.75 84 ALA A CA 1
ATOM 626 C C . ALA A 1 84 ? -3.832 8.409 -13.026 1.00 88.75 84 ALA A C 1
ATOM 628 O O . ALA A 1 84 ? -3.138 8.612 -14.025 1.00 88.75 84 ALA A O 1
ATOM 629 N N . GLY A 1 85 ? -4.942 7.669 -13.072 1.00 92.31 85 GLY A N 1
ATOM 630 C CA . GLY A 1 85 ? -5.466 7.058 -14.295 1.00 92.31 85 GLY A CA 1
ATOM 631 C C . GLY A 1 85 ? -4.745 5.774 -14.717 1.00 92.31 85 GLY A C 1
ATOM 632 O O . GLY A 1 85 ? -4.003 5.167 -13.949 1.00 92.31 85 GLY A O 1
ATOM 633 N N . SER A 1 86 ? -4.974 5.349 -15.962 1.00 94.44 86 SER A N 1
ATOM 634 C CA . SER A 1 86 ? -4.457 4.081 -16.507 1.00 94.44 86 SER A CA 1
ATOM 635 C C . SER A 1 86 ? -2.931 4.015 -16.578 1.00 94.44 86 SER A C 1
ATOM 637 O O . SER A 1 86 ? -2.359 2.933 -16.557 1.00 94.44 86 SER A O 1
ATOM 639 N N . ALA A 1 87 ? -2.245 5.158 -16.616 1.00 93.19 87 ALA A N 1
ATOM 640 C CA . ALA A 1 87 ? -0.789 5.185 -16.557 1.00 93.19 87 ALA A CA 1
ATOM 641 C C . ALA A 1 87 ? -0.246 4.656 -15.214 1.00 93.19 87 ALA A C 1
ATOM 643 O O . ALA A 1 87 ? 0.887 4.171 -15.172 1.00 93.19 87 ALA A O 1
ATOM 644 N N . GLY A 1 88 ? -1.039 4.706 -14.136 1.00 93.38 88 GLY A N 1
ATOM 645 C CA . GLY A 1 88 ? -0.635 4.232 -12.812 1.00 93.38 88 GLY A CA 1
ATOM 646 C C . GLY A 1 88 ? -0.488 2.713 -12.705 1.00 93.38 88 GLY A C 1
ATOM 647 O O . GLY A 1 88 ? 0.234 2.227 -11.842 1.00 93.38 88 GLY A O 1
ATOM 648 N N . SER A 1 89 ? -1.094 1.944 -13.616 1.00 94.31 89 SER A N 1
ATOM 649 C CA . SER A 1 89 ? -0.928 0.484 -13.655 1.00 94.31 89 SER A CA 1
ATOM 650 C C . SER A 1 89 ? 0.345 0.032 -14.380 1.00 94.31 89 SER A C 1
ATOM 652 O O . SER A 1 89 ? 0.578 -1.168 -14.509 1.00 94.31 89 SER A O 1
ATOM 654 N N . SER A 1 90 ? 1.162 0.965 -14.880 1.00 96.81 90 SER A N 1
ATOM 655 C CA . SER A 1 90 ? 2.483 0.643 -15.433 1.00 96.81 90 SER A CA 1
ATOM 656 C C . SER A 1 90 ? 3.509 0.427 -14.319 1.00 96.81 90 SER A C 1
ATOM 658 O O . SER A 1 90 ? 3.448 1.079 -13.275 1.00 96.81 90 SER A O 1
ATOM 660 N N . LEU A 1 91 ? 4.456 -0.484 -14.551 1.00 96.00 91 LEU A N 1
ATOM 661 C CA . LEU A 1 91 ? 5.561 -0.747 -13.633 1.00 96.00 91 LEU A CA 1
ATOM 662 C C . LEU A 1 91 ? 6.769 0.121 -13.990 1.00 96.00 91 LEU A C 1
ATOM 664 O O . LEU A 1 91 ? 7.120 0.262 -15.164 1.00 96.00 91 LEU A O 1
ATOM 668 N N . VAL A 1 92 ? 7.409 0.677 -12.968 1.00 96.50 92 VAL A N 1
ATOM 669 C CA . VAL A 1 92 ? 8.670 1.418 -13.055 1.00 96.50 92 VAL A CA 1
ATOM 670 C C . VAL A 1 92 ? 9.715 0.756 -12.162 1.00 96.50 92 VAL A C 1
ATOM 672 O O . VAL A 1 92 ? 9.369 0.078 -11.195 1.00 96.50 92 VAL A O 1
ATOM 675 N N . ALA A 1 93 ? 10.992 0.936 -12.494 1.00 97.69 93 ALA A N 1
ATOM 676 C CA . ALA A 1 93 ? 12.080 0.504 -11.624 1.00 97.69 93 ALA A CA 1
ATOM 677 C C . ALA A 1 93 ? 12.036 1.280 -10.297 1.00 97.69 93 ALA A C 1
ATOM 679 O O . ALA A 1 93 ? 11.796 2.490 -10.293 1.00 97.69 93 ALA A O 1
ATOM 680 N N . ASP A 1 94 ? 12.255 0.570 -9.190 1.00 95.62 94 ASP A N 1
ATOM 681 C CA . ASP A 1 94 ? 12.420 1.151 -7.855 1.00 95.62 94 ASP A CA 1
ATOM 682 C C . ASP A 1 94 ? 13.812 0.809 -7.298 1.00 95.62 94 ASP A C 1
ATOM 684 O O . ASP A 1 94 ? 14.693 1.668 -7.293 1.00 95.62 94 ASP A O 1
ATOM 688 N N . LEU A 1 95 ? 14.040 -0.427 -6.842 1.00 97.19 95 LEU A N 1
ATOM 689 C CA . LEU A 1 95 ? 15.373 -0.896 -6.426 1.00 97.19 95 LEU A CA 1
ATOM 690 C C . LEU A 1 95 ? 16.226 -1.444 -7.577 1.00 97.19 95 LEU A C 1
ATOM 692 O O . LEU A 1 95 ? 17.440 -1.549 -7.401 1.00 97.19 95 LEU A O 1
ATOM 696 N N . ALA A 1 96 ? 15.589 -1.867 -8.673 1.00 94.00 96 ALA A N 1
ATOM 697 C CA . ALA A 1 96 ? 16.245 -2.496 -9.820 1.00 94.00 96 ALA A CA 1
ATOM 698 C C . ALA A 1 96 ? 17.085 -1.523 -10.656 1.00 94.00 96 ALA A C 1
ATOM 700 O O . ALA A 1 96 ? 16.732 -0.323 -10.714 1.00 94.00 96 ALA A O 1
#

pLDDT: mean 82.82, 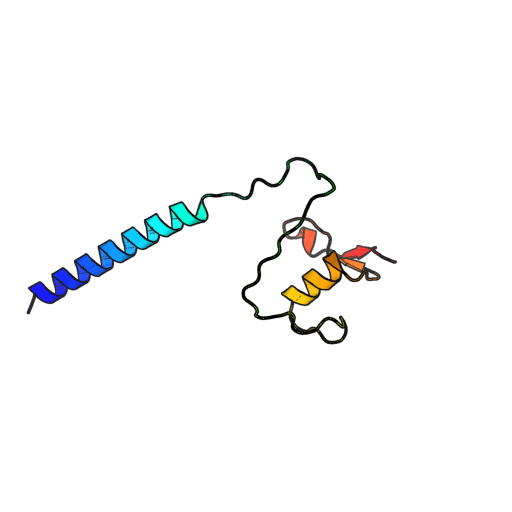std 14.27, range [47.44, 97.69]

Radius of gyration: 22.55 Å; chains: 1; bounding box: 74×35×29 Å

Secondary structure (DSSP, 8-state):
--HHHHHHHHHHHHHHHHHHHHHHHHS-------SS----S------SSSS-S-SSGGG---HHHHHHHHHHT---SEEE---SSGGGGSEEES--